Protein AF-K9U8L8-F1 (afdb_monomer_lite)

pLDDT: mean 84.96, std 18.72, range [32.62, 98.56]

Secondary structure (DSSP, 8-state):
-------HHHHHHHHHHHHHHHHH-HHHHHHHHHHHHHHHHHHHH-TT-SPPHHHHGGG--------

Organism: Chamaesiphon minutus (strain ATCC 27169 / PCC 6605) (NCBI:txid1173020)

Radius of gyration: 15.88 Å; chains: 1; bounding box: 39×23×36 Å

InterPro domains:
  IPR035093 Toxin-antitoxin system, RelE/ParE toxin domain superfamily [G3DSA:3.30.2310.20] (3-65)

Sequence (67 aa):
MSRYVINVLASRDLNEIADYFAEHSLATGDLFFRNFNSKCQQLINFPNSGKSYASMLRFGHICENYP

Structure (mmCIF, N/CA/C/O backbone):
data_AF-K9U8L8-F1
#
_entry.id   AF-K9U8L8-F1
#
loop_
_atom_site.group_PDB
_atom_site.id
_atom_site.type_symbol
_atom_site.label_atom_id
_atom_site.label_alt_id
_atom_site.label_comp_id
_atom_site.label_asym_id
_atom_site.label_entity_id
_atom_site.label_seq_id
_atom_site.pdbx_PDB_ins_code
_atom_site.Cartn_x
_atom_site.Cartn_y
_atom_site.Cartn_z
_atom_site.occupancy
_atom_site.B_iso_or_equiv
_atom_site.auth_seq_id
_atom_site.auth_comp_id
_atom_site.auth_asym_id
_atom_site.auth_atom_id
_atom_site.pdbx_PDB_model_num
ATOM 1 N N . MET A 1 1 ? -2.769 -1.167 -20.704 1.00 58.12 1 MET A N 1
ATOM 2 C CA . MET A 1 1 ? -2.855 -0.742 -19.290 1.00 58.12 1 MET A CA 1
ATOM 3 C C . MET A 1 1 ? -1.939 -1.631 -18.475 1.00 58.12 1 MET A C 1
ATOM 5 O O . MET A 1 1 ? -2.129 -2.839 -18.491 1.00 58.12 1 MET A O 1
ATOM 9 N N . SER A 1 2 ? -0.920 -1.058 -17.840 1.00 70.88 2 SER A N 1
ATOM 10 C CA . SER A 1 2 ? -0.054 -1.801 -16.920 1.00 70.88 2 SER A CA 1
ATOM 11 C C . SER A 1 2 ? -0.825 -2.069 -15.624 1.00 70.88 2 SER A C 1
ATOM 13 O O . SER A 1 2 ? -1.447 -1.160 -15.075 1.00 70.88 2 SER A O 1
ATOM 15 N N . ARG A 1 3 ? -0.832 -3.325 -15.173 1.00 80.44 3 ARG A N 1
ATOM 16 C CA . ARG A 1 3 ? -1.405 -3.741 -13.890 1.00 80.44 3 ARG A CA 1
ATOM 17 C C . ARG A 1 3 ? -0.240 -4.045 -12.959 1.00 80.44 3 ARG A C 1
ATOM 19 O O . ARG A 1 3 ? 0.587 -4.888 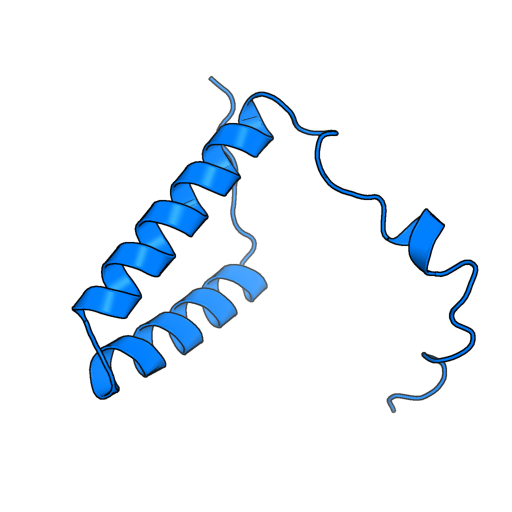-13.295 1.00 80.44 3 ARG A O 1
ATOM 26 N N . TYR A 1 4 ? -0.172 -3.374 -11.812 1.00 89.38 4 TYR A N 1
ATOM 27 C CA . TYR A 1 4 ? 0.791 -3.754 -10.784 1.00 89.38 4 TYR A CA 1
ATOM 28 C C . TYR A 1 4 ? 0.278 -4.972 -10.020 1.00 89.38 4 TYR A C 1
ATOM 30 O O . TYR A 1 4 ? -0.929 -5.190 -9.880 1.00 89.38 4 TYR A O 1
ATOM 38 N N . VAL A 1 5 ? 1.222 -5.761 -9.530 1.00 93.00 5 VAL A N 1
ATOM 39 C CA . VAL A 1 5 ? 0.967 -6.877 -8.629 1.00 93.00 5 VAL A CA 1
ATOM 40 C C . VAL A 1 5 ? 1.647 -6.575 -7.303 1.00 93.00 5 VAL A C 1
ATOM 42 O O . VAL A 1 5 ? 2.755 -6.042 -7.274 1.00 93.00 5 VAL A O 1
ATOM 45 N N . ILE A 1 6 ? 0.965 -6.890 -6.208 1.00 95.00 6 ILE A N 1
ATOM 46 C CA . ILE A 1 6 ? 1.551 -6.891 -4.869 1.00 95.00 6 ILE A CA 1
ATOM 47 C C . ILE A 1 6 ? 1.996 -8.325 -4.601 1.00 95.00 6 ILE A C 1
ATOM 49 O O . ILE A 1 6 ? 1.245 -9.261 -4.881 1.00 95.00 6 ILE A O 1
ATOM 53 N N . ASN A 1 7 ? 3.236 -8.514 -4.144 1.00 95.75 7 ASN A N 1
ATOM 54 C CA . ASN A 1 7 ? 3.714 -9.861 -3.847 1.00 95.75 7 ASN A CA 1
ATOM 55 C C . ASN A 1 7 ? 3.016 -10.417 -2.592 1.00 95.75 7 ASN A C 1
ATOM 57 O O . ASN A 1 7 ? 2.452 -9.676 -1.790 1.00 95.75 7 ASN A O 1
ATOM 61 N N . VAL A 1 8 ? 3.093 -11.734 -2.403 1.00 97.38 8 VAL A N 1
ATOM 62 C CA . VAL A 1 8 ? 2.407 -12.410 -1.292 1.00 97.38 8 VAL A CA 1
ATOM 63 C C . VAL A 1 8 ? 2.866 -11.936 0.092 1.00 97.38 8 VAL A C 1
ATOM 65 O O . VAL A 1 8 ? 2.048 -11.883 1.002 1.00 97.38 8 VAL A O 1
ATOM 68 N N . LEU A 1 9 ? 4.146 -11.583 0.260 1.00 98.00 9 LEU A N 1
ATOM 69 C CA . LEU A 1 9 ? 4.676 -11.109 1.542 1.00 98.00 9 LEU A CA 1
ATOM 70 C C . LEU A 1 9 ? 4.107 -9.728 1.882 1.00 98.00 9 LEU A C 1
ATOM 72 O O . LEU A 1 9 ? 3.488 -9.571 2.921 1.00 98.00 9 LEU A O 1
ATOM 76 N N . ALA A 1 10 ? 4.158 -8.790 0.940 1.00 97.00 10 ALA A N 1
ATOM 77 C CA . ALA A 1 10 ? 3.570 -7.466 1.078 1.00 97.00 10 ALA A CA 1
ATOM 78 C C . ALA A 1 10 ? 2.048 -7.527 1.277 1.00 97.00 10 ALA A C 1
ATOM 80 O O . ALA A 1 10 ? 1.489 -6.699 1.984 1.00 97.00 10 ALA A O 1
ATOM 81 N N . SER A 1 11 ? 1.349 -8.504 0.690 1.00 97.62 11 SER A N 1
ATOM 82 C CA . SER A 1 11 ? -0.073 -8.712 0.990 1.00 97.62 11 SER A CA 1
ATOM 83 C C . SER A 1 11 ? -0.319 -9.151 2.436 1.00 97.62 11 SER A C 1
ATOM 85 O O . SER A 1 11 ? -1.328 -8.747 3.005 1.00 97.62 11 SER A O 1
ATOM 87 N N . ARG A 1 12 ? 0.575 -9.947 3.037 1.00 98.50 12 ARG A N 1
ATOM 88 C CA . ARG A 1 12 ? 0.489 -10.300 4.465 1.00 98.50 12 ARG A CA 1
ATOM 89 C C . ARG A 1 12 ? 0.746 -9.077 5.336 1.00 98.50 12 ARG A C 1
ATOM 91 O O . ARG A 1 12 ? -0.073 -8.805 6.203 1.00 98.50 12 ARG A O 1
ATOM 98 N N . ASP A 1 13 ? 1.768 -8.289 5.007 1.00 98.44 13 ASP A N 1
ATOM 99 C CA . ASP A 1 13 ? 2.059 -7.034 5.710 1.00 98.44 13 ASP A CA 1
ATOM 100 C C . ASP A 1 13 ? 0.846 -6.083 5.677 1.00 98.44 13 ASP A C 1
ATOM 102 O O . ASP A 1 13 ? 0.477 -5.481 6.682 1.00 98.44 13 ASP A O 1
ATOM 106 N N . LEU A 1 14 ? 0.168 -5.974 4.526 1.00 98.12 14 LEU A N 1
ATOM 107 C CA . LEU A 1 14 ? -1.047 -5.163 4.397 1.00 98.12 14 LEU A CA 1
ATOM 108 C C . LEU A 1 14 ? -2.219 -5.701 5.229 1.00 98.12 14 LEU A C 1
ATOM 110 O O . LEU A 1 14 ? -3.009 -4.895 5.716 1.00 98.12 14 LEU A O 1
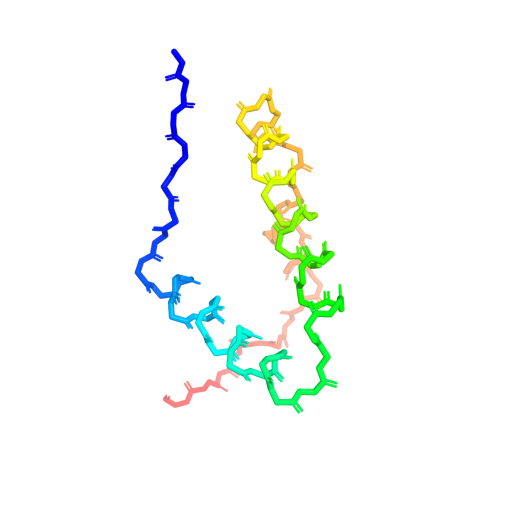ATOM 114 N N . ASN A 1 15 ? -2.338 -7.020 5.401 1.00 98.31 15 ASN A N 1
ATOM 115 C CA . ASN A 1 15 ? -3.359 -7.603 6.273 1.00 98.31 15 ASN A CA 1
ATOM 116 C C . ASN A 1 15 ? -3.064 -7.295 7.744 1.00 98.31 15 ASN A C 1
ATOM 118 O O . ASN A 1 15 ? -3.961 -6.846 8.445 1.00 98.31 15 ASN A O 1
ATOM 122 N N . GLU A 1 16 ? -1.813 -7.430 8.188 1.00 98.50 16 GLU A N 1
ATOM 123 C CA . GLU A 1 16 ? -1.420 -7.081 9.562 1.00 98.50 16 GLU A CA 1
ATOM 124 C C . GLU A 1 16 ? -1.685 -5.596 9.867 1.00 98.50 16 GLU A C 1
ATOM 126 O O . GLU A 1 16 ? -2.193 -5.240 10.932 1.00 98.50 16 GLU A O 1
ATOM 131 N N . ILE A 1 17 ? -1.423 -4.712 8.896 1.00 98.44 17 ILE A N 1
ATOM 132 C CA . ILE A 1 17 ? -1.770 -3.287 8.999 1.00 98.44 17 ILE A CA 1
ATOM 133 C C . ILE A 1 17 ? -3.294 -3.085 9.056 1.00 98.44 17 ILE A C 1
ATOM 135 O O . ILE A 1 17 ? -3.774 -2.217 9.791 1.00 98.44 17 ILE A O 1
ATOM 139 N N . ALA A 1 18 ? -4.068 -3.852 8.282 1.00 98.19 18 ALA A N 1
ATOM 140 C CA . ALA A 1 18 ? -5.527 -3.773 8.296 1.00 98.19 18 ALA A CA 1
ATOM 141 C C . ALA A 1 18 ? -6.106 -4.208 9.648 1.00 98.19 18 ALA A C 1
ATOM 143 O O . ALA A 1 18 ? -6.959 -3.499 10.185 1.00 98.19 18 ALA A O 1
ATOM 144 N N . ASP A 1 19 ? -5.605 -5.308 10.210 1.00 98.50 19 ASP A N 1
ATOM 145 C CA . ASP A 1 19 ? -6.013 -5.827 11.517 1.00 98.50 19 ASP A CA 1
ATOM 146 C C . ASP A 1 19 ? -5.732 -4.794 12.619 1.00 98.50 19 ASP A C 1
ATOM 148 O O . ASP A 1 19 ? -6.610 -4.486 13.428 1.00 98.50 19 ASP A O 1
ATOM 152 N N . TYR A 1 20 ? -4.567 -4.137 12.574 1.00 98.56 20 TYR A N 1
ATOM 153 C CA . TYR A 1 20 ? -4.261 -3.028 13.479 1.00 98.56 20 TYR A CA 1
ATOM 154 C C . TYR A 1 20 ? -5.304 -1.903 13.389 1.00 98.56 20 TYR A C 1
ATOM 156 O O . TYR A 1 20 ? -5.838 -1.453 14.407 1.00 98.56 20 TYR A O 1
ATOM 164 N N . PHE A 1 21 ? -5.644 -1.441 12.183 1.00 98.50 21 PHE A N 1
ATOM 165 C CA . PHE A 1 21 ? -6.627 -0.364 12.033 1.00 98.50 21 PHE A CA 1
ATOM 166 C C . PHE A 1 21 ? -8.056 -0.784 12.384 1.00 98.50 21 PHE A C 1
ATOM 168 O O . PHE A 1 21 ? -8.820 0.069 12.844 1.00 98.50 21 PHE A O 1
ATOM 175 N N . ALA A 1 22 ? -8.412 -2.059 12.216 1.00 97.81 22 ALA A N 1
ATOM 176 C CA . ALA A 1 22 ? -9.708 -2.589 12.632 1.00 97.81 22 ALA A CA 1
ATOM 177 C C . ALA A 1 22 ? -9.927 -2.448 14.147 1.00 97.81 22 ALA A C 1
ATOM 179 O O . ALA A 1 22 ? -11.042 -2.147 14.574 1.00 97.81 22 ALA A O 1
ATOM 180 N N . GLU A 1 23 ? -8.866 -2.591 14.942 1.00 98.12 23 GLU A N 1
ATOM 181 C CA . GLU A 1 23 ? -8.919 -2.447 16.401 1.00 98.12 23 GLU A CA 1
ATOM 182 C C . GLU A 1 23 ? -8.762 -0.994 16.881 1.00 98.12 23 GLU A C 1
ATOM 184 O O . GLU A 1 23 ? -9.296 -0.630 17.929 1.00 98.12 23 GLU A O 1
ATOM 189 N N . HIS A 1 24 ? -8.048 -0.149 16.127 1.00 97.44 24 HIS A N 1
ATOM 190 C CA . HIS A 1 24 ? -7.615 1.166 16.618 1.00 97.44 24 HIS A CA 1
ATOM 191 C C . HIS A 1 24 ? -8.331 2.359 15.969 1.00 97.44 24 HIS A C 1
ATOM 193 O O . HIS A 1 24 ? -8.627 3.338 16.654 1.00 97.44 24 HIS A O 1
ATOM 199 N N . SER A 1 25 ? -8.571 2.340 14.651 1.00 97.69 25 SER A N 1
ATOM 200 C CA . SER A 1 25 ? -9.236 3.439 13.930 1.00 97.69 25 SER A CA 1
ATOM 201 C C . SER A 1 25 ? -9.529 3.078 12.471 1.00 97.69 25 SER A C 1
ATOM 203 O O . SER A 1 25 ? -8.649 3.138 11.605 1.00 97.69 25 SER A O 1
ATOM 205 N N . LEU A 1 26 ? -10.805 2.827 12.165 1.00 97.69 26 LEU A N 1
ATOM 206 C CA . LEU A 1 26 ? -11.262 2.568 10.794 1.00 97.69 26 LEU A CA 1
ATOM 207 C C . LEU A 1 26 ? -11.045 3.767 9.860 1.00 97.69 26 LEU A C 1
ATOM 209 O O . LEU A 1 26 ? -10.679 3.589 8.701 1.00 97.69 26 LEU A O 1
ATOM 213 N N . ALA A 1 27 ? -11.237 4.993 10.359 1.00 98.06 27 ALA A N 1
ATOM 214 C CA . ALA A 1 27 ? -11.064 6.207 9.562 1.00 98.06 27 ALA A CA 1
ATOM 215 C C . ALA A 1 27 ? -9.598 6.410 9.144 1.00 98.06 27 ALA A C 1
ATOM 217 O O . ALA A 1 27 ? -9.314 6.757 7.997 1.00 98.06 27 ALA A O 1
ATOM 218 N N . THR A 1 28 ? -8.659 6.152 10.061 1.00 98.00 28 THR A N 1
ATOM 219 C CA . THR A 1 28 ? -7.224 6.227 9.757 1.00 98.00 28 THR A CA 1
ATOM 220 C C . THR A 1 28 ? -6.817 5.116 8.790 1.00 98.00 28 THR A C 1
ATOM 222 O O . THR A 1 28 ? -6.053 5.377 7.860 1.00 98.00 28 THR A O 1
ATOM 225 N N . GLY A 1 29 ? -7.370 3.911 8.960 1.00 98.25 29 GLY A N 1
ATOM 226 C CA . GLY A 1 29 ? -7.138 2.789 8.052 1.00 98.25 29 GLY A CA 1
ATOM 227 C C . GLY A 1 29 ? -7.600 3.073 6.624 1.00 98.25 29 GLY A C 1
ATOM 228 O O . GLY A 1 29 ? -6.819 2.927 5.684 1.00 98.25 29 GLY A O 1
ATOM 229 N N . ASP A 1 30 ? -8.830 3.556 6.442 1.00 98.25 30 ASP A N 1
ATOM 230 C CA . ASP A 1 30 ? -9.353 3.918 5.117 1.00 98.25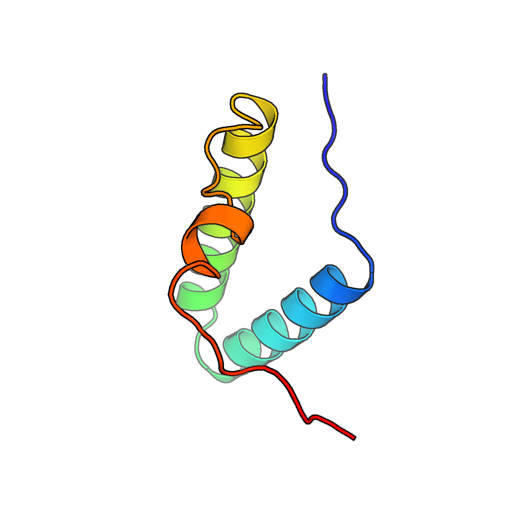 30 ASP A CA 1
ATOM 231 C C . ASP A 1 30 ? -8.479 4.984 4.430 1.00 98.25 30 ASP A C 1
ATOM 233 O O . ASP A 1 30 ? -8.102 4.827 3.263 1.00 98.25 30 ASP A O 1
ATOM 237 N N . LEU A 1 31 ? -8.057 6.020 5.164 1.00 98.44 31 LEU A N 1
ATOM 238 C CA . LEU A 1 31 ? -7.145 7.034 4.631 1.00 98.44 31 LEU A CA 1
ATOM 239 C C . LEU A 1 31 ? -5.788 6.435 4.222 1.00 98.44 31 LEU A C 1
ATOM 241 O O . LEU A 1 31 ? -5.260 6.773 3.157 1.00 98.44 31 LEU A O 1
ATOM 245 N N . PHE A 1 32 ? -5.227 5.540 5.038 1.00 98.31 32 PHE A N 1
ATOM 246 C CA . PHE A 1 32 ? -3.972 4.853 4.737 1.00 98.31 32 PHE A CA 1
ATOM 247 C C . PHE A 1 32 ? -4.069 4.055 3.431 1.00 98.31 32 PHE A C 1
ATOM 249 O O . PHE A 1 32 ? -3.264 4.276 2.522 1.00 98.31 32 PHE A O 1
ATOM 256 N N . PHE A 1 33 ? -5.075 3.187 3.290 1.00 98.12 33 PHE A N 1
ATOM 257 C CA . PHE A 1 33 ? -5.209 2.324 2.111 1.00 98.12 33 PHE A CA 1
ATOM 258 C C . PHE A 1 33 ? -5.509 3.111 0.829 1.00 98.12 33 PHE A C 1
ATOM 260 O O . PHE A 1 33 ? -4.986 2.770 -0.238 1.00 98.12 33 PHE A O 1
ATOM 267 N N . ARG A 1 34 ? -6.263 4.216 0.915 1.00 98.25 34 ARG A N 1
ATOM 268 C CA . ARG A 1 34 ? -6.456 5.140 -0.220 1.00 98.25 34 ARG A CA 1
ATOM 269 C C . ARG A 1 34 ? -5.137 5.754 -0.681 1.00 98.25 34 ARG A C 1
ATOM 271 O O . ARG A 1 34 ? -4.844 5.763 -1.879 1.00 98.25 34 ARG A O 1
ATOM 278 N N . ASN A 1 35 ? -4.327 6.233 0.260 1.00 98.31 35 ASN A N 1
ATOM 279 C CA . ASN A 1 35 ? -3.029 6.833 -0.043 1.00 98.31 35 ASN A CA 1
ATOM 280 C C . ASN A 1 35 ? -2.032 5.801 -0.582 1.00 98.31 35 ASN A C 1
ATOM 282 O O . ASN A 1 35 ? -1.329 6.085 -1.554 1.00 98.31 35 ASN A O 1
ATOM 286 N N . PHE A 1 36 ? -2.013 4.597 -0.008 1.00 97.00 36 PHE A N 1
ATOM 287 C CA . PHE A 1 36 ? -1.211 3.477 -0.495 1.00 97.00 36 PHE A CA 1
ATOM 288 C C . PHE A 1 36 ? -1.553 3.144 -1.954 1.00 97.00 36 PHE A C 1
ATOM 290 O O . PHE A 1 36 ? -0.674 3.149 -2.818 1.00 97.00 36 PHE A O 1
ATOM 297 N N . ASN A 1 37 ? -2.840 2.963 -2.264 1.00 95.56 37 ASN A N 1
ATOM 298 C CA . ASN A 1 37 ? -3.298 2.680 -3.624 1.00 95.56 37 ASN A CA 1
ATOM 299 C C . ASN A 1 37 ? -2.947 3.816 -4.604 1.00 95.56 37 ASN A C 1
ATOM 301 O O . ASN A 1 37 ? -2.451 3.559 -5.702 1.00 95.56 37 ASN A O 1
ATOM 305 N N . SER A 1 38 ? -3.128 5.075 -4.193 1.00 95.38 38 SER A N 1
ATOM 306 C CA . SER A 1 38 ? -2.727 6.244 -4.992 1.00 95.38 38 SER A CA 1
ATOM 307 C C . SER A 1 38 ? -1.227 6.237 -5.314 1.00 95.38 38 SER A C 1
ATOM 309 O O . SER A 1 38 ? -0.825 6.523 -6.446 1.00 95.38 38 SER A O 1
ATOM 311 N N . LYS A 1 39 ? -0.377 5.836 -4.359 1.00 94.81 39 LYS A N 1
ATOM 312 C CA . LYS A 1 39 ? 1.065 5.678 -4.593 1.00 94.81 39 LYS A CA 1
ATOM 313 C C . LYS A 1 39 ? 1.381 4.547 -5.570 1.00 94.81 39 LYS A C 1
ATOM 315 O O . LYS A 1 39 ? 2.191 4.762 -6.471 1.00 94.81 39 LYS A O 1
ATOM 320 N N . CYS A 1 40 ? 0.720 3.395 -5.468 1.00 93.81 40 CYS A N 1
ATOM 321 C CA . CYS A 1 40 ? 0.884 2.317 -6.448 1.00 93.81 40 CYS A CA 1
ATOM 322 C C . CYS A 1 40 ? 0.513 2.775 -7.866 1.00 93.81 40 CYS A C 1
ATOM 324 O O . CYS A 1 40 ? 1.257 2.518 -8.809 1.00 93.81 40 CYS A O 1
ATOM 326 N N . GLN A 1 41 ? -0.585 3.517 -8.021 1.00 93.12 41 GLN A N 1
ATOM 327 C CA . GLN A 1 41 ? -0.996 4.069 -9.316 1.00 93.12 41 GLN A CA 1
ATOM 328 C C . GLN A 1 41 ? 0.018 5.074 -9.881 1.00 93.12 41 GLN A C 1
ATOM 330 O O . GLN A 1 41 ? 0.298 5.057 -11.079 1.00 93.12 41 GLN A O 1
ATOM 335 N N . GLN A 1 42 ? 0.618 5.914 -9.032 1.00 93.31 42 GLN A N 1
ATOM 336 C CA . GLN A 1 42 ? 1.699 6.814 -9.450 1.00 93.31 42 GLN A CA 1
ATOM 337 C C . GLN A 1 42 ? 2.913 6.032 -9.968 1.00 93.31 42 GLN A C 1
ATOM 339 O O . GLN A 1 42 ? 3.473 6.403 -10.997 1.00 93.31 42 GLN A O 1
ATOM 344 N N . LEU A 1 43 ? 3.283 4.924 -9.317 1.00 92.00 43 LEU A N 1
ATOM 345 C CA . LEU A 1 43 ? 4.406 4.079 -9.740 1.00 92.00 43 LEU A CA 1
ATOM 346 C C . LEU A 1 43 ? 4.167 3.383 -11.085 1.00 92.00 43 LEU A C 1
ATOM 348 O O . LEU A 1 43 ? 5.129 3.139 -11.808 1.00 92.00 43 LEU A O 1
ATOM 352 N N . ILE A 1 44 ? 2.914 3.116 -11.467 1.00 92.31 44 ILE A N 1
ATOM 353 C CA . ILE A 1 44 ? 2.603 2.611 -12.816 1.00 92.31 44 ILE A CA 1
ATOM 354 C C . ILE A 1 44 ? 3.031 3.626 -13.883 1.00 92.31 44 ILE A C 1
ATOM 356 O O . ILE A 1 44 ? 3.588 3.244 -14.911 1.00 92.31 44 ILE A O 1
ATOM 360 N N . ASN A 1 45 ? 2.765 4.911 -13.638 1.00 91.94 45 ASN A N 1
ATOM 361 C CA . ASN A 1 45 ? 3.052 5.991 -14.585 1.00 91.94 45 ASN A CA 1
ATOM 362 C C . ASN A 1 45 ? 4.512 6.465 -14.503 1.00 91.94 45 ASN A C 1
ATOM 364 O O . ASN A 1 45 ? 5.072 6.920 -15.497 1.00 91.94 45 ASN A O 1
ATOM 368 N N . PHE A 1 46 ? 5.130 6.347 -13.325 1.00 92.38 46 PHE A N 1
ATOM 369 C CA . PHE A 1 46 ? 6.485 6.817 -13.038 1.00 92.38 46 PHE A CA 1
ATOM 370 C C . PHE A 1 46 ? 7.30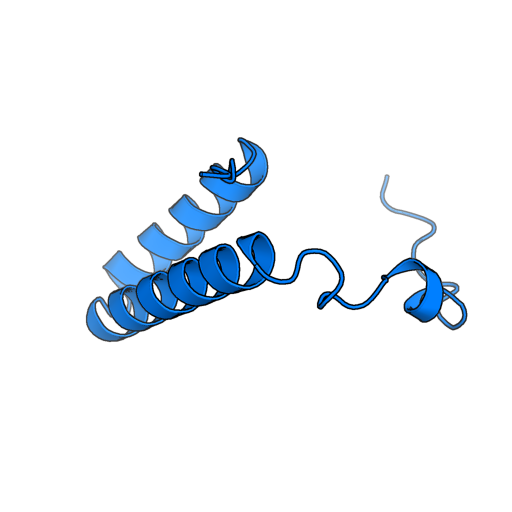0 5.739 -12.297 1.00 92.38 46 PHE A C 1
ATOM 372 O O . PHE A 1 46 ? 7.641 5.923 -11.123 1.00 92.38 46 PHE A O 1
ATOM 379 N N . PRO A 1 47 ? 7.647 4.616 -12.954 1.00 89.38 47 PRO A N 1
ATOM 380 C CA . PRO A 1 47 ? 8.257 3.457 -12.289 1.00 89.38 47 PRO A CA 1
ATOM 381 C C . PRO A 1 47 ? 9.627 3.743 -11.658 1.00 89.38 47 PRO A C 1
ATOM 383 O O . PRO A 1 47 ? 9.991 3.120 -10.667 1.00 89.38 47 PRO A O 1
ATOM 386 N N . ASN A 1 48 ? 10.354 4.740 -12.169 1.00 89.62 48 ASN A N 1
ATOM 387 C CA . ASN A 1 48 ? 11.669 5.146 -11.660 1.00 89.62 48 ASN A CA 1
ATOM 388 C C . ASN A 1 48 ? 11.603 6.338 -10.683 1.00 89.62 48 ASN A C 1
ATOM 390 O O . ASN A 1 48 ? 12.620 6.973 -10.421 1.00 89.62 48 ASN A O 1
ATOM 394 N N . SER A 1 49 ? 10.416 6.683 -10.167 1.00 89.88 49 SER A N 1
ATOM 395 C CA . SER A 1 49 ? 10.256 7.773 -9.182 1.00 89.88 49 SER A CA 1
ATOM 396 C C . SER A 1 49 ? 10.664 7.382 -7.757 1.00 89.88 49 SER A C 1
ATOM 398 O O . SER A 1 49 ? 10.827 8.247 -6.895 1.00 89.88 49 SER A O 1
ATOM 400 N N . GLY A 1 50 ? 10.836 6.082 -7.501 1.00 85.19 50 GLY A N 1
ATOM 401 C CA . GLY A 1 50 ? 11.372 5.575 -6.245 1.00 85.19 50 GLY A CA 1
ATOM 402 C C . GLY A 1 50 ? 12.852 5.915 -6.074 1.00 85.19 50 GLY A C 1
ATOM 403 O O . GLY A 1 50 ? 13.604 6.045 -7.040 1.00 85.19 50 GLY A O 1
ATOM 404 N N . LYS A 1 51 ? 13.298 6.029 -4.822 1.00 84.44 51 LYS A N 1
ATOM 405 C CA . LYS A 1 51 ? 14.727 6.153 -4.533 1.00 84.44 51 LYS A CA 1
ATOM 406 C C . LYS A 1 51 ? 15.369 4.770 -4.600 1.00 84.44 51 LYS A C 1
ATOM 408 O O . LYS A 1 51 ? 14.851 3.818 -4.023 1.00 84.44 51 LYS A O 1
ATOM 413 N N . SER A 1 52 ? 16.513 4.668 -5.270 1.00 82.25 52 SER A N 1
ATOM 414 C CA . SER A 1 52 ? 17.319 3.451 -5.211 1.00 82.25 52 SER A CA 1
ATOM 415 C C . SER A 1 52 ? 17.914 3.304 -3.813 1.00 82.25 52 SER A C 1
ATOM 417 O O . SER A 1 52 ? 18.650 4.173 -3.352 1.00 82.25 52 SER A O 1
ATOM 419 N N . TYR A 1 53 ? 17.634 2.192 -3.141 1.00 77.25 53 TYR A N 1
ATOM 420 C CA . TYR A 1 53 ? 18.268 1.890 -1.857 1.00 77.25 53 TYR A CA 1
ATOM 421 C C . TYR A 1 53 ? 19.759 1.563 -2.014 1.00 77.25 53 TYR A C 1
ATOM 423 O O . TYR A 1 53 ? 20.527 1.772 -1.081 1.00 77.25 53 TYR A O 1
ATOM 431 N N . ALA A 1 54 ? 20.210 1.162 -3.208 1.00 78.00 54 ALA A N 1
ATOM 432 C CA . ALA A 1 54 ? 21.628 0.922 -3.477 1.00 78.00 54 ALA A CA 1
ATOM 433 C C . ALA A 1 54 ? 22.481 2.197 -3.332 1.00 78.00 54 ALA A C 1
ATOM 435 O O . ALA A 1 54 ? 23.634 2.119 -2.915 1.00 78.00 54 ALA A O 1
ATOM 436 N N . SER A 1 55 ? 21.924 3.381 -3.623 1.00 64.75 55 SER A N 1
ATOM 437 C CA . SER A 1 55 ? 22.633 4.648 -3.395 1.00 64.75 55 SER A CA 1
ATOM 438 C C . SER A 1 55 ? 22.607 5.093 -1.930 1.00 64.75 55 SER A C 1
ATOM 440 O O . SER A 1 55 ? 23.497 5.830 -1.512 1.00 64.75 55 SER A O 1
ATOM 442 N N .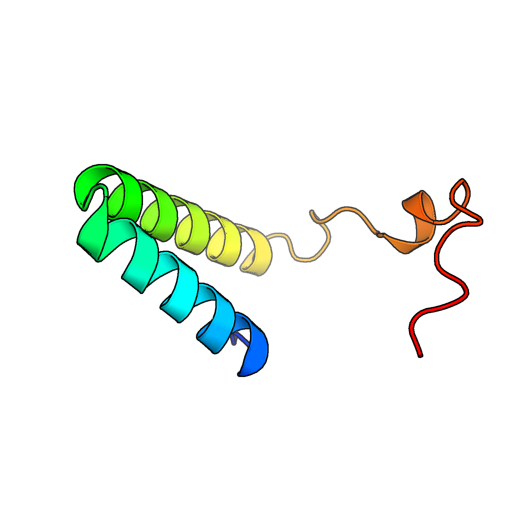 MET A 1 56 ? 21.641 4.615 -1.137 1.00 59.38 56 MET A N 1
ATOM 443 C CA . MET A 1 56 ? 21.555 4.874 0.307 1.00 59.38 56 MET A CA 1
ATOM 444 C C . MET A 1 56 ? 22.473 3.957 1.122 1.00 59.38 56 MET A C 1
ATOM 446 O O . MET A 1 56 ? 23.088 4.405 2.086 1.00 59.38 56 MET A O 1
ATOM 450 N N . LEU A 1 57 ? 22.627 2.697 0.703 1.00 58.16 57 LEU A N 1
ATOM 451 C CA . LEU A 1 57 ? 23.509 1.716 1.347 1.00 58.16 57 LEU A CA 1
ATOM 452 C C . LEU A 1 57 ? 25.001 2.075 1.243 1.00 58.16 57 LEU A C 1
ATOM 454 O O . LEU A 1 57 ? 25.818 1.505 1.960 1.00 58.16 57 LEU A O 1
ATOM 458 N N . ARG A 1 58 ? 25.376 3.074 0.429 1.00 51.12 58 ARG A N 1
ATOM 459 C CA . ARG A 1 58 ? 26.760 3.572 0.338 1.00 51.12 58 ARG A CA 1
ATOM 460 C C . ARG A 1 58 ? 27.259 4.277 1.612 1.00 51.12 58 ARG A C 1
ATOM 462 O O . ARG A 1 58 ? 28.444 4.579 1.691 1.00 51.12 58 ARG A O 1
ATOM 469 N N . PHE A 1 59 ? 26.384 4.506 2.597 1.00 54.59 59 PHE A N 1
ATOM 470 C CA . PHE A 1 59 ? 26.730 5.063 3.913 1.00 54.59 59 PHE A CA 1
ATOM 471 C C . PHE A 1 59 ? 26.389 4.138 5.099 1.00 54.59 59 PHE A C 1
ATOM 473 O O . PHE A 1 59 ? 26.464 4.578 6.243 1.00 54.59 59 PHE A O 1
ATOM 480 N N . GLY A 1 60 ? 26.032 2.868 4.868 1.00 47.78 60 GLY A N 1
ATOM 481 C CA . GLY A 1 60 ? 25.543 1.972 5.924 1.00 47.78 60 GLY A CA 1
ATOM 482 C C . GLY A 1 60 ? 26.252 0.622 5.969 1.00 47.78 60 GLY A C 1
ATOM 483 O O . GLY A 1 60 ? 25.693 -0.377 5.533 1.00 47.78 60 GLY A O 1
ATOM 484 N N . HIS A 1 61 ? 27.447 0.580 6.562 1.00 50.44 61 HIS A N 1
ATOM 485 C CA . HIS A 1 61 ? 28.068 -0.637 7.110 1.00 50.44 61 HIS A CA 1
ATOM 486 C C . HIS A 1 61 ? 27.302 -1.116 8.362 1.00 50.44 61 HIS A C 1
ATOM 488 O O . HIS A 1 61 ? 27.827 -1.113 9.470 1.00 50.44 61 HIS A O 1
ATOM 494 N N . ILE A 1 62 ? 26.023 -1.458 8.224 1.00 53.53 62 ILE A N 1
ATOM 495 C CA . ILE A 1 62 ? 25.229 -2.021 9.327 1.00 53.53 62 ILE A CA 1
ATOM 496 C C . ILE A 1 62 ? 24.051 -2.789 8.743 1.00 53.53 62 ILE A C 1
ATOM 498 O O . ILE A 1 62 ? 22.940 -2.288 8.710 1.00 53.53 62 ILE A O 1
ATOM 502 N N . CYS A 1 63 ? 24.347 -3.974 8.212 1.00 46.44 63 CYS A N 1
ATOM 503 C CA . CYS A 1 63 ? 23.440 -5.118 8.058 1.00 46.44 63 CYS A CA 1
ATOM 504 C C . CYS A 1 63 ? 24.293 -6.364 7.734 1.00 46.44 63 CYS A C 1
ATOM 506 O O . CYS A 1 63 ? 24.019 -7.094 6.789 1.00 46.44 63 CYS A O 1
ATOM 508 N N . GLU A 1 64 ? 25.375 -6.592 8.482 1.00 42.59 64 GLU A N 1
ATOM 509 C CA . GLU A 1 64 ? 25.918 -7.943 8.644 1.00 42.59 64 GLU A CA 1
ATOM 510 C C . GLU A 1 64 ? 25.442 -8.417 10.014 1.00 42.59 64 GLU A C 1
ATOM 512 O O . GLU A 1 64 ? 25.612 -7.696 10.997 1.00 42.59 64 GLU A O 1
ATOM 517 N N . ASN A 1 65 ? 24.878 -9.622 10.065 1.00 48.75 65 ASN A N 1
ATOM 518 C CA . ASN A 1 65 ? 24.289 -10.300 11.225 1.00 48.75 65 ASN A CA 1
ATOM 519 C C . ASN A 1 65 ? 22.792 -10.038 11.447 1.00 48.75 65 ASN A C 1
ATOM 521 O O . ASN A 1 65 ? 22.378 -9.273 12.316 1.00 48.75 65 ASN A O 1
ATOM 525 N N . TYR A 1 66 ? 21.980 -10.809 10.728 1.00 32.62 66 TYR A N 1
ATOM 526 C CA . TYR A 1 66 ? 20.876 -11.514 11.374 1.00 32.62 66 TYR A CA 1
ATOM 527 C C . TYR A 1 66 ? 21.082 -13.022 11.117 1.00 32.62 66 TYR A C 1
ATOM 529 O O . TYR A 1 66 ? 21.474 -13.353 9.995 1.00 32.62 66 TYR A O 1
ATOM 537 N N . PRO A 1 67 ? 20.947 -13.889 12.140 1.00 45.16 67 PRO A N 1
ATOM 538 C CA . PRO A 1 67 ? 21.185 -15.333 12.038 1.00 45.16 67 PRO A CA 1
ATOM 539 C C . PRO A 1 67 ? 20.220 -16.055 11.091 1.00 45.16 67 PRO A C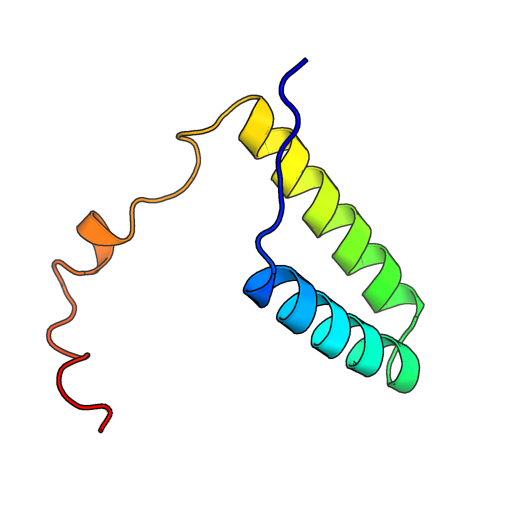 1
ATOM 541 O O . PRO A 1 67 ? 19.080 -15.566 10.912 1.00 45.16 67 PRO A O 1
#

Foldseek 3Di:
DDDDDDDPVVVVVLVVLVVVCVVPPPVVNVVVVVVVVVVVVVCVVVVPPDDDVVVVCVPDPPDDDDD